Protein AF-A0A7C1JUJ1-F1 (afdb_monomer_lite)

Foldseek 3Di:
DDWDADQNAIWDADPVPRDIGADPVSVVSVVVSLVVVVVVVVVVVVVVVVVPPPPPPDDDDDDDDRPCCVGSVPD

Secondary structure (DSSP, 8-state):
-EEEEETTEEEEE-TTT--EE--HHHHHHHHHHHHHHHHHHHHHHHHHSTTHHHHTTT-PPPPPPPHHHHHH---

Organism: Thermomicrobium roseum (NCBI:txid500)

Radius of gyration: 16.83 Å; chains: 1; bounding box: 38×27×42 Å

Sequence (75 aa):
MQTVERNGVVFERCEECGGIFLDRGELEQLVRAESMYYRAASSRWASEREDEEEWHRKRKPKKFRHFLEEILDFD

InterPro domains:
  IPR027392 Transcription factor zinc-finger [PF13453] (1-32)

pLDDT: mean 75.07, std 17.39, range [42.94, 94.94]

Structure (mmCIF, N/CA/C/O backbone):
data_AF-A0A7C1JUJ1-F1
#
_entry.id   AF-A0A7C1JUJ1-F1
#
loop_
_atom_site.group_PDB
_atom_site.id
_atom_site.type_symbol
_atom_site.label_atom_id
_atom_site.label_alt_id
_atom_site.label_comp_id
_atom_site.label_asym_id
_atom_site.label_entity_id
_atom_site.label_seq_id
_atom_site.pdbx_PDB_ins_code
_atom_site.Cartn_x
_atom_site.Cartn_y
_atom_site.Cartn_z
_atom_site.occupancy
_atom_site.B_iso_or_equiv
_atom_site.auth_seq_id
_atom_site.auth_comp_id
_atom_site.auth_asym_id
_atom_site.auth_atom_id
_atom_site.pdbx_PDB_model_num
ATOM 1 N N . MET A 1 1 ? -8.796 5.639 11.508 1.00 89.88 1 MET A N 1
ATOM 2 C CA . MET A 1 1 ? -8.544 4.518 10.573 1.00 89.88 1 MET A CA 1
ATOM 3 C C . MET A 1 1 ? -9.433 4.779 9.385 1.00 89.88 1 MET A C 1
ATOM 5 O O . MET A 1 1 ? -10.620 5.018 9.590 1.00 89.88 1 MET A O 1
ATOM 9 N N . GLN A 1 2 ? -8.846 4.839 8.200 1.00 91.06 2 GLN A N 1
ATOM 10 C CA . GLN A 1 2 ? -9.522 5.218 6.973 1.00 91.06 2 GLN A CA 1
ATOM 11 C C . GLN A 1 2 ? -9.246 4.172 5.895 1.00 91.06 2 GLN A C 1
ATOM 13 O O . GLN A 1 2 ? -8.088 3.921 5.565 1.00 91.06 2 GLN A O 1
ATOM 18 N N . THR A 1 3 ? -10.306 3.652 5.283 1.00 93.38 3 THR A N 1
ATOM 19 C CA . THR A 1 3 ? -10.209 2.824 4.080 1.00 93.38 3 THR A CA 1
ATOM 20 C C . THR A 1 3 ? -9.815 3.677 2.879 1.00 93.38 3 THR A C 1
ATOM 22 O O . THR A 1 3 ? -10.432 4.711 2.596 1.00 93.38 3 THR A O 1
ATOM 25 N N . VAL A 1 4 ? -8.800 3.240 2.144 1.00 91.50 4 VAL A N 1
ATOM 26 C CA . VAL A 1 4 ? -8.278 3.906 0.951 1.00 91.50 4 VAL A CA 1
ATOM 27 C C . VAL A 1 4 ? -8.194 2.893 -0.189 1.00 91.50 4 VAL A C 1
ATOM 29 O O . VAL A 1 4 ? -7.771 1.760 0.009 1.00 91.50 4 VAL A O 1
ATOM 32 N N . GLU A 1 5 ? -8.571 3.311 -1.398 1.00 90.75 5 GLU A N 1
ATOM 33 C CA . GLU A 1 5 ? -8.397 2.523 -2.622 1.00 90.75 5 GLU A CA 1
ATOM 34 C C . GLU A 1 5 ? -7.457 3.251 -3.594 1.00 90.75 5 GLU A C 1
ATOM 36 O O . GLU A 1 5 ? -7.703 4.405 -3.975 1.00 90.75 5 GLU A O 1
ATOM 41 N N . ARG A 1 6 ? -6.369 2.591 -4.006 1.00 87.44 6 ARG A N 1
ATOM 42 C CA . ARG A 1 6 ? -5.392 3.110 -4.979 1.00 87.44 6 ARG A CA 1
ATOM 43 C C . ARG A 1 6 ? -4.91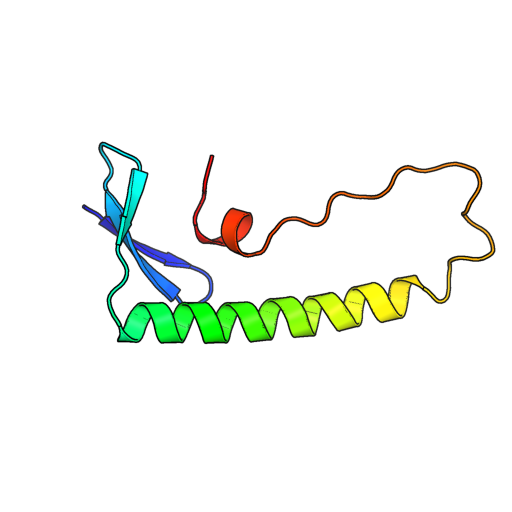9 2.017 -5.918 1.00 87.44 6 ARG A C 1
ATOM 45 O O . ARG A 1 6 ? -4.544 0.936 -5.486 1.00 87.44 6 ARG A O 1
ATOM 52 N N . ASN A 1 7 ? -4.927 2.313 -7.217 1.00 83.31 7 ASN A N 1
ATOM 53 C CA . ASN A 1 7 ? -4.501 1.397 -8.282 1.00 83.31 7 ASN A CA 1
ATOM 54 C C . ASN A 1 7 ? -5.147 -0.003 -8.181 1.00 83.31 7 ASN A C 1
ATOM 56 O O . ASN A 1 7 ? -4.515 -1.009 -8.499 1.00 83.31 7 ASN A O 1
ATOM 60 N N . GLY A 1 8 ? -6.407 -0.060 -7.729 1.00 86.25 8 GLY A N 1
ATOM 61 C CA . GLY A 1 8 ? -7.150 -1.307 -7.523 1.00 86.25 8 GLY A CA 1
ATOM 62 C C . GLY A 1 8 ? -6.730 -2.109 -6.287 1.00 86.25 8 GLY A C 1
ATOM 63 O O . GLY A 1 8 ? -7.035 -3.295 -6.209 1.00 86.25 8 GLY A O 1
ATOM 64 N N . VAL A 1 9 ? -6.011 -1.491 -5.347 1.00 89.94 9 VAL A N 1
ATOM 65 C CA . VAL A 1 9 ? -5.656 -2.051 -4.040 1.00 89.94 9 VAL A CA 1
ATOM 66 C C . VAL A 1 9 ? -6.421 -1.287 -2.967 1.00 89.94 9 VAL A C 1
ATOM 68 O O . VAL A 1 9 ? -6.315 -0.063 -2.892 1.00 89.94 9 VAL A O 1
ATOM 71 N N . VAL A 1 10 ? -7.172 -2.012 -2.144 1.00 92.00 10 VAL A N 1
ATOM 72 C CA . VAL A 1 10 ? -7.850 -1.479 -0.955 1.00 92.00 10 VAL A CA 1
ATOM 73 C C . VAL A 1 10 ? -6.965 -1.729 0.267 1.00 92.00 10 VAL A C 1
ATOM 75 O O . VAL A 1 10 ? -6.365 -2.798 0.358 1.00 92.00 10 VAL A O 1
ATOM 78 N N . PHE A 1 11 ? -6.833 -0.743 1.153 1.00 92.50 11 PHE A N 1
ATOM 79 C CA . PHE A 1 11 ? -6.091 -0.858 2.410 1.00 92.50 11 PHE A CA 1
ATOM 80 C C . PHE A 1 11 ? -6.605 0.118 3.475 1.00 92.50 11 PHE A C 1
ATOM 82 O O . PHE A 1 11 ? -7.219 1.140 3.162 1.00 92.50 11 PHE A O 1
ATOM 89 N N . GLU A 1 12 ? -6.294 -0.159 4.740 1.00 93.50 12 GLU A N 1
ATOM 90 C CA . GLU A 1 12 ? -6.607 0.713 5.876 1.00 93.50 12 GLU A CA 1
ATOM 91 C C . GLU A 1 12 ? -5.399 1.579 6.251 1.00 93.50 12 GLU A C 1
ATOM 93 O O . GLU A 1 12 ? -4.297 1.075 6.476 1.00 93.50 12 GLU A O 1
ATOM 98 N N . ARG A 1 13 ? -5.602 2.893 6.373 1.00 92.00 13 ARG A N 1
ATOM 99 C CA . ARG A 1 13 ? -4.591 3.848 6.843 1.00 92.00 13 ARG A CA 1
ATOM 100 C C . ARG A 1 13 ? -4.945 4.380 8.227 1.00 92.00 13 ARG A C 1
ATOM 102 O O . ARG A 1 13 ? -6.043 4.888 8.465 1.00 92.00 13 ARG A O 1
ATOM 109 N N . CYS A 1 14 ? -3.988 4.336 9.144 1.00 92.81 14 CYS A N 1
ATOM 110 C CA . CYS A 1 14 ? -4.079 5.062 10.402 1.00 92.81 14 CYS A CA 1
ATOM 111 C C . CYS A 1 14 ? -3.777 6.548 10.169 1.00 92.81 14 CYS A C 1
ATOM 113 O O . CYS A 1 14 ? -2.677 6.899 9.752 1.00 92.81 14 CYS A O 1
ATOM 115 N N . GLU A 1 15 ? -4.730 7.428 10.469 1.00 89.25 15 GLU A N 1
ATOM 116 C CA . GLU A 1 15 ? -4.559 8.882 10.322 1.00 89.25 15 GLU A CA 1
ATOM 117 C C . GLU A 1 15 ? -3.637 9.489 11.392 1.00 89.25 15 GLU A C 1
ATOM 119 O O . GLU A 1 15 ? -3.090 10.566 11.184 1.00 89.25 15 GLU A O 1
ATOM 124 N N . GLU A 1 16 ? -3.428 8.800 12.521 1.00 89.12 16 GLU A N 1
ATOM 125 C CA . GLU A 1 16 ? -2.571 9.290 13.611 1.00 89.12 16 GLU A CA 1
ATOM 126 C C . GLU A 1 16 ? -1.083 8.992 13.388 1.00 89.12 16 GLU A C 1
ATOM 128 O O . GLU A 1 16 ? -0.242 9.843 13.663 1.00 89.12 16 GLU A O 1
ATOM 133 N N . CYS A 1 17 ? -0.740 7.788 12.910 1.00 92.62 17 CYS A N 1
ATOM 134 C CA . CYS A 1 17 ? 0.658 7.364 12.740 1.00 92.62 17 CYS A CA 1
ATOM 135 C C . CYS A 1 17 ? 1.068 7.091 11.289 1.00 92.62 17 CYS A C 1
ATOM 137 O O . CYS A 1 17 ? 2.232 6.792 11.037 1.00 92.62 17 CYS A O 1
ATOM 139 N N . GLY A 1 18 ? 0.131 7.139 10.339 1.00 87.25 18 GLY A N 1
ATOM 140 C CA . GLY A 1 18 ? 0.388 6.824 8.933 1.00 87.25 18 GLY A CA 1
ATOM 141 C C . GLY A 1 18 ? 0.560 5.333 8.628 1.00 87.25 18 GLY A C 1
ATOM 142 O O . GLY A 1 18 ? 0.818 4.988 7.481 1.00 87.25 18 GLY A O 1
ATOM 143 N N . GLY A 1 19 ? 0.408 4.446 9.617 1.00 90.31 19 GLY A N 1
ATOM 144 C CA . GLY A 1 19 ? 0.524 3.001 9.417 1.00 90.31 19 GLY A CA 1
ATOM 145 C C . GLY A 1 19 ? -0.505 2.463 8.419 1.00 90.31 19 GLY A C 1
ATOM 146 O O . GLY A 1 19 ? -1.673 2.850 8.466 1.00 90.31 19 GLY A O 1
ATOM 147 N N . ILE A 1 20 ? -0.059 1.561 7.546 1.00 91.44 20 ILE A N 1
ATOM 148 C CA . ILE A 1 20 ? -0.889 0.869 6.556 1.00 91.44 20 ILE A CA 1
ATOM 149 C C . ILE A 1 20 ? -1.172 -0.547 7.059 1.00 91.44 20 ILE A C 1
ATOM 151 O O . ILE A 1 20 ? -0.252 -1.259 7.468 1.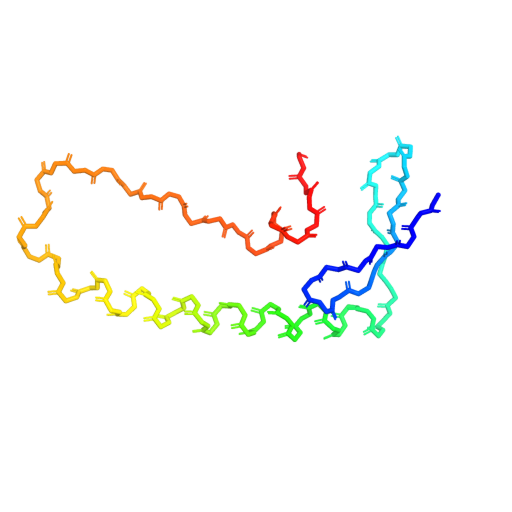00 91.44 20 ILE A O 1
ATOM 155 N N . PHE A 1 21 ? -2.429 -0.968 6.988 1.00 92.75 21 PHE A N 1
ATOM 156 C CA . PHE A 1 21 ? -2.879 -2.304 7.353 1.00 92.75 21 PHE A CA 1
ATOM 157 C C . PHE A 1 21 ? -3.535 -2.960 6.142 1.00 92.75 21 PHE A C 1
ATOM 159 O O . PHE A 1 21 ? -4.348 -2.345 5.454 1.00 92.75 21 PHE A O 1
ATOM 166 N N . LEU A 1 22 ? -3.119 -4.197 5.880 1.00 93.25 22 LEU A N 1
ATOM 167 C CA . LEU A 1 22 ? -3.553 -5.003 4.748 1.00 93.25 22 LEU A CA 1
ATOM 168 C C . LEU A 1 22 ? -3.974 -6.372 5.265 1.00 93.25 22 LEU A C 1
ATOM 170 O O . LEU A 1 22 ? -3.181 -7.075 5.903 1.00 93.25 22 LEU A O 1
ATOM 174 N N . ASP A 1 23 ? -5.185 -6.778 4.923 1.00 93.75 23 ASP A N 1
ATOM 175 C CA . ASP A 1 23 ? -5.625 -8.151 5.102 1.00 93.75 23 ASP A CA 1
ATOM 176 C C . ASP A 1 23 ? -5.024 -9.063 4.023 1.00 93.75 23 ASP A C 1
ATOM 178 O O . ASP A 1 23 ? -4.465 -8.626 3.013 1.00 93.75 23 ASP A O 1
ATOM 182 N N . ARG A 1 24 ? -5.159 -10.384 4.195 1.00 94.94 24 ARG A N 1
ATOM 183 C CA . ARG A 1 24 ? -4.608 -11.369 3.244 1.00 94.94 24 ARG A CA 1
ATOM 184 C C . ARG A 1 24 ? -5.061 -11.116 1.799 1.00 94.94 24 ARG A C 1
ATOM 186 O O . ARG A 1 24 ? -4.235 -11.175 0.894 1.00 94.94 24 ARG A O 1
ATOM 193 N N . GLY A 1 25 ? -6.350 -10.853 1.582 1.00 94.88 25 GLY A N 1
ATOM 194 C CA . GLY A 1 25 ? -6.899 -10.632 0.238 1.00 94.88 25 GLY A CA 1
ATOM 195 C C . GLY A 1 25 ? -6.491 -9.290 -0.378 1.00 94.88 25 GLY A C 1
ATOM 196 O O . GLY A 1 25 ? -6.391 -9.167 -1.598 1.00 94.88 25 GLY A O 1
ATOM 197 N N . GLU A 1 26 ? -6.224 -8.284 0.447 1.00 93.75 26 GLU A N 1
ATOM 198 C CA . GLU A 1 26 ? -5.727 -6.976 0.013 1.00 93.75 26 GLU A CA 1
ATOM 199 C C . GLU A 1 26 ? -4.250 -7.053 -0.373 1.00 93.75 26 GLU A C 1
ATOM 201 O O . GLU A 1 26 ? -3.848 -6.546 -1.419 1.00 93.75 26 GLU A O 1
ATOM 206 N N . LEU A 1 27 ? -3.453 -7.796 0.399 1.00 92.38 27 LEU A N 1
ATOM 207 C CA . LEU A 1 27 ? -2.060 -8.078 0.064 1.00 92.38 27 LEU A CA 1
ATOM 208 C C . LEU A 1 27 ? -1.938 -8.796 -1.290 1.00 92.38 27 LEU A C 1
ATOM 210 O O . LEU A 1 27 ? -1.074 -8.464 -2.098 1.00 92.38 27 LEU A O 1
ATOM 214 N N . GLU A 1 28 ? -2.826 -9.747 -1.589 1.00 93.06 28 GLU A N 1
ATOM 215 C CA . GLU A 1 28 ? -2.864 -10.397 -2.905 1.00 93.06 28 GLU A CA 1
ATOM 216 C C . GLU A 1 28 ? -3.201 -9.420 -4.043 1.00 93.06 28 GLU A C 1
ATOM 218 O O . GLU A 1 28 ? -2.682 -9.556 -5.154 1.00 93.06 28 GLU A O 1
ATOM 223 N N . GLN A 1 29 ? -4.069 -8.433 -3.795 1.00 91.12 29 GLN A N 1
ATOM 224 C CA . GLN A 1 29 ? -4.348 -7.360 -4.756 1.00 91.12 29 GLN A CA 1
ATOM 225 C C . GLN A 1 29 ? -3.111 -6.484 -4.971 1.00 91.12 29 GLN A C 1
ATOM 227 O O . GLN A 1 29 ? -2.756 -6.222 -6.122 1.00 91.12 29 GLN A O 1
ATOM 232 N N . LEU A 1 30 ? -2.402 -6.130 -3.894 1.00 90.50 30 LEU A N 1
ATOM 233 C CA . LEU A 1 30 ? -1.161 -5.358 -3.954 1.00 90.50 30 LEU A CA 1
ATOM 234 C C . LEU A 1 30 ? -0.090 -6.056 -4.799 1.00 90.50 30 LEU A C 1
ATOM 236 O O . LEU A 1 30 ? 0.461 -5.449 -5.714 1.00 90.50 30 LEU A O 1
ATOM 240 N N . VAL A 1 31 ? 0.158 -7.345 -4.560 1.00 90.19 31 VAL A N 1
ATOM 241 C CA . VAL A 1 31 ? 1.159 -8.132 -5.308 1.00 90.19 31 VAL A CA 1
ATOM 242 C C . VAL A 1 31 ? 0.796 -8.249 -6.795 1.00 90.19 31 VAL A C 1
ATOM 244 O O . VAL A 1 31 ? 1.666 -8.193 -7.673 1.00 90.19 31 VAL A O 1
ATOM 247 N N . ARG A 1 32 ? -0.498 -8.384 -7.116 1.00 89.38 32 ARG A N 1
ATOM 248 C CA . ARG A 1 32 ? -0.965 -8.378 -8.511 1.00 89.38 32 ARG A CA 1
ATOM 249 C C . ARG A 1 32 ? -0.722 -7.026 -9.178 1.00 89.38 32 ARG A C 1
ATOM 251 O O . ARG A 1 32 ? -0.196 -7.001 -10.292 1.00 89.38 32 ARG A O 1
ATOM 258 N N . ALA A 1 33 ? -1.067 -5.931 -8.505 1.00 87.75 33 ALA A N 1
ATOM 259 C CA . ALA A 1 33 ? -0.839 -4.580 -9.006 1.00 87.75 33 ALA A CA 1
ATOM 260 C C . ALA A 1 33 ? 0.663 -4.298 -9.210 1.00 87.75 33 ALA A C 1
ATOM 262 O O . ALA A 1 33 ? 1.050 -3.774 -10.256 1.00 87.75 33 ALA A O 1
ATOM 263 N N . GLU A 1 34 ? 1.516 -4.742 -8.280 1.00 86.62 34 GLU A N 1
ATOM 264 C CA . GLU A 1 34 ? 2.979 -4.626 -8.359 1.00 86.62 34 GLU A CA 1
ATOM 265 C C . GLU A 1 34 ? 3.527 -5.313 -9.613 1.00 86.62 34 GLU A C 1
ATOM 267 O O . GLU A 1 34 ? 4.265 -4.723 -10.409 1.00 86.62 34 GLU A O 1
ATOM 272 N N . SER A 1 35 ? 3.113 -6.560 -9.830 1.00 86.00 35 SER A N 1
ATOM 273 C CA . SER A 1 35 ? 3.543 -7.358 -10.977 1.00 86.00 35 SER A CA 1
ATOM 274 C C . SER A 1 35 ? 3.170 -6.697 -12.308 1.00 86.00 35 SER A C 1
ATOM 276 O O . SER A 1 35 ? 3.952 -6.727 -13.262 1.00 86.00 35 SER A O 1
ATOM 278 N N . MET A 1 36 ? 1.983 -6.087 -12.391 1.00 84.00 36 MET A N 1
ATOM 279 C CA . MET A 1 36 ? 1.546 -5.354 -13.583 1.00 84.00 36 MET A CA 1
ATOM 280 C C . MET A 1 36 ? 2.355 -4.072 -13.792 1.00 84.00 36 MET A C 1
ATOM 282 O O . MET A 1 36 ? 2.793 -3.811 -14.915 1.00 84.00 36 MET A O 1
ATOM 286 N N . TYR A 1 37 ? 2.609 -3.312 -12.725 1.00 82.88 37 TYR A N 1
ATOM 287 C CA . TYR A 1 37 ? 3.399 -2.085 -12.791 1.00 82.88 37 TYR A CA 1
ATOM 288 C C . TYR A 1 37 ? 4.829 -2.353 -13.259 1.00 82.88 37 TYR A C 1
ATOM 290 O O . TYR A 1 37 ? 5.295 -1.708 -14.197 1.00 82.88 37 TYR A O 1
ATOM 298 N N . TYR A 1 38 ? 5.518 -3.344 -12.684 1.00 80.38 38 TYR A N 1
ATOM 299 C CA . TYR A 1 38 ? 6.889 -3.672 -13.088 1.00 80.38 38 TYR A CA 1
ATOM 300 C C . TYR A 1 38 ? 6.977 -4.287 -14.485 1.00 80.38 38 TYR A C 1
ATOM 302 O O . TYR A 1 38 ? 7.960 -4.054 -15.189 1.00 80.38 38 TYR A O 1
ATOM 310 N N . ARG A 1 39 ? 5.950 -5.010 -14.943 1.00 79.75 39 ARG A N 1
ATOM 311 C CA . ARG A 1 39 ? 5.867 -5.456 -16.343 1.00 79.75 39 ARG A CA 1
ATOM 312 C C . ARG A 1 39 ? 5.743 -4.279 -17.309 1.00 79.75 39 ARG A C 1
ATOM 314 O O . ARG A 1 39 ? 6.482 -4.217 -18.290 1.00 79.75 39 ARG A O 1
ATOM 321 N N . ALA A 1 40 ? 4.853 -3.333 -17.017 1.00 74.69 40 ALA A N 1
ATOM 322 C CA . ALA A 1 40 ? 4.700 -2.121 -17.818 1.00 74.69 40 ALA A CA 1
ATOM 323 C C . ALA A 1 40 ? 5.977 -1.263 -17.782 1.00 74.69 40 ALA A C 1
ATOM 325 O O . ALA A 1 40 ? 6.438 -0.785 -18.819 1.00 74.69 40 ALA A O 1
ATOM 326 N N . ALA A 1 41 ? 6.606 -1.136 -16.613 1.00 70.31 41 ALA A N 1
ATOM 327 C CA . ALA A 1 41 ? 7.892 -0.474 -16.457 1.00 70.31 41 ALA A CA 1
ATOM 328 C C . ALA A 1 41 ? 8.969 -1.147 -17.308 1.00 70.31 41 ALA A C 1
ATOM 330 O O . ALA A 1 41 ? 9.572 -0.486 -18.137 1.00 70.31 41 ALA A O 1
ATOM 331 N N . SER A 1 42 ? 9.163 -2.461 -17.197 1.00 66.06 42 SER A N 1
ATOM 332 C CA . SER A 1 42 ? 10.173 -3.186 -17.977 1.00 66.06 42 SER A CA 1
ATOM 333 C C . SER A 1 42 ? 10.057 -2.927 -19.485 1.00 66.06 42 SER A C 1
ATOM 335 O O . SER A 1 42 ? 11.082 -2.758 -20.144 1.00 66.06 42 SER A O 1
ATOM 337 N N . SER A 1 43 ? 8.836 -2.795 -20.019 1.00 60.06 43 SER A N 1
ATOM 338 C CA . SER A 1 43 ? 8.624 -2.432 -21.427 1.00 60.06 43 SER A CA 1
ATOM 339 C C . SER A 1 43 ? 9.039 -0.993 -21.777 1.00 60.06 43 SER A C 1
ATOM 341 O O . SER A 1 43 ? 9.595 -0.768 -22.849 1.00 60.06 43 SER A O 1
ATOM 343 N N . ARG A 1 44 ? 8.861 -0.025 -20.864 1.00 55.44 44 ARG A N 1
ATOM 344 C CA . ARG A 1 44 ? 9.338 1.360 -21.051 1.00 55.44 44 ARG A CA 1
ATOM 345 C C . ARG A 1 44 ? 10.860 1.441 -21.104 1.00 55.44 44 ARG A C 1
ATOM 347 O O . ARG A 1 44 ? 11.392 2.121 -21.967 1.00 55.44 44 ARG A O 1
ATOM 354 N N . TRP A 1 45 ? 11.551 0.702 -20.240 1.00 46.72 45 TRP A N 1
ATOM 355 C CA . TRP A 1 45 ? 13.015 0.738 -20.176 1.00 46.72 45 TRP A CA 1
ATOM 356 C C . TRP A 1 45 ? 13.659 -0.036 -21.333 1.00 46.72 45 TRP A C 1
ATOM 358 O O . TRP A 1 45 ? 14.791 0.250 -21.709 1.00 46.72 45 TRP A O 1
ATOM 368 N N . ALA A 1 46 ? 12.951 -1.021 -21.901 1.00 50.88 46 ALA A N 1
ATOM 369 C CA . ALA A 1 46 ? 13.387 -1.726 -23.104 1.00 50.88 46 ALA A CA 1
ATOM 370 C C . ALA A 1 46 ? 13.370 -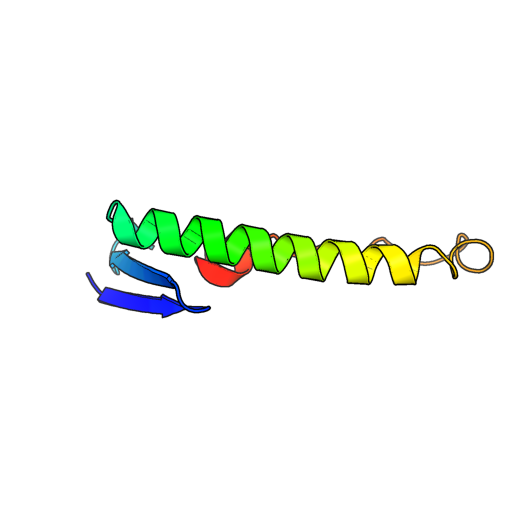0.812 -24.342 1.00 50.88 46 ALA A C 1
ATOM 372 O O . ALA A 1 46 ? 14.296 -0.879 -25.141 1.00 50.88 46 ALA A O 1
ATOM 373 N N . SER A 1 47 ? 12.376 0.076 -24.458 1.00 48.62 47 SER A N 1
ATOM 374 C CA . SER A 1 47 ? 12.307 1.078 -25.533 1.00 48.62 47 SER A CA 1
ATOM 375 C C . SER A 1 47 ? 13.341 2.201 -25.389 1.00 48.62 47 SER A C 1
ATOM 377 O O . SER A 1 47 ? 13.688 2.817 -26.386 1.00 48.62 47 SER A O 1
ATOM 379 N N . GLU A 1 48 ? 13.827 2.489 -24.179 1.00 46.31 48 GLU A N 1
ATOM 380 C CA . GLU A 1 48 ? 14.793 3.575 -23.930 1.00 46.31 48 GLU A CA 1
ATOM 381 C C . GLU A 1 48 ? 16.261 3.169 -24.186 1.00 46.31 48 GLU A C 1
ATOM 383 O O . GLU A 1 48 ? 17.1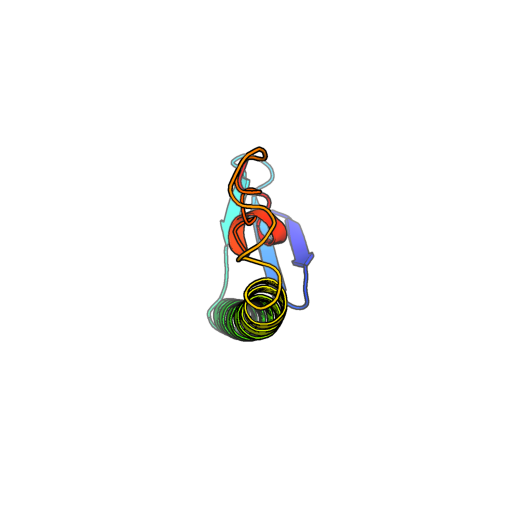26 4.038 -24.251 1.00 46.31 48 GLU A O 1
ATOM 388 N N . ARG A 1 49 ? 16.563 1.870 -24.350 1.00 46.16 49 ARG A N 1
ATOM 389 C CA . ARG A 1 49 ? 17.930 1.359 -24.592 1.00 46.16 49 ARG A CA 1
ATOM 390 C C . ARG A 1 49 ? 18.380 1.459 -26.059 1.00 46.16 49 ARG A C 1
ATOM 392 O O . ARG A 1 49 ? 19.571 1.371 -26.334 1.00 46.16 49 ARG A O 1
ATOM 399 N N . GLU A 1 50 ? 17.465 1.653 -27.007 1.00 46.47 50 GLU A N 1
ATOM 400 C CA . GLU A 1 50 ? 17.827 1.796 -28.430 1.00 46.47 50 GLU A CA 1
ATOM 401 C C . GLU A 1 50 ? 18.329 3.214 -28.786 1.00 46.47 50 GLU A C 1
ATOM 403 O O . GLU A 1 50 ? 19.012 3.377 -29.793 1.00 46.47 50 GLU A O 1
ATOM 408 N N . ASP A 1 51 ? 18.112 4.210 -27.916 1.00 47.50 51 ASP A N 1
ATOM 409 C CA .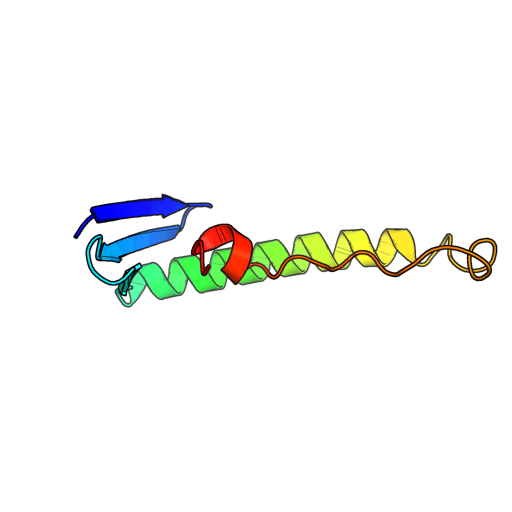 ASP A 1 51 ? 18.583 5.601 -28.071 1.00 47.50 51 ASP A CA 1
ATOM 410 C C . ASP A 1 51 ? 19.893 5.906 -27.285 1.00 47.50 51 ASP A C 1
ATOM 412 O O . ASP A 1 51 ? 20.255 7.069 -27.075 1.00 47.50 51 ASP A O 1
ATOM 416 N N . GLU A 1 52 ? 20.608 4.888 -26.780 1.00 46.38 52 GLU A N 1
ATOM 417 C CA . GLU A 1 52 ? 21.710 5.074 -25.812 1.00 46.38 52 GLU A CA 1
ATOM 418 C C . GLU A 1 52 ? 23.052 5.536 -26.426 1.00 46.38 52 GLU A C 1
ATOM 420 O O . GLU A 1 52 ? 23.766 6.306 -25.786 1.00 46.38 52 GLU A O 1
ATOM 425 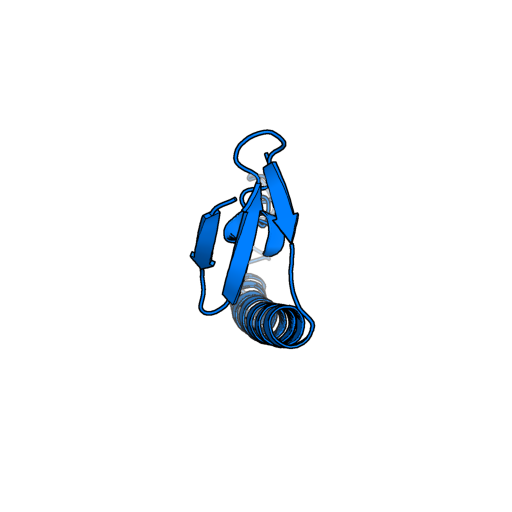N N . GLU A 1 53 ? 23.418 5.179 -27.665 1.00 49.28 53 GLU A N 1
ATOM 426 C CA . GLU A 1 53 ? 24.778 5.473 -28.173 1.00 49.28 53 GLU A CA 1
ATOM 427 C C . GLU A 1 53 ? 25.078 6.976 -28.379 1.00 49.28 53 GLU A C 1
ATOM 429 O O . GLU A 1 53 ? 26.234 7.399 -28.282 1.00 49.28 53 GLU A O 1
ATOM 434 N N . GLU A 1 54 ? 24.065 7.823 -28.592 1.00 47.97 54 GLU A N 1
ATOM 435 C CA . GLU A 1 54 ? 24.263 9.244 -28.926 1.00 47.97 54 GLU A CA 1
ATOM 436 C C . GLU A 1 54 ? 24.259 10.184 -27.696 1.00 47.97 54 GLU A C 1
ATOM 438 O O . GLU A 1 54 ? 24.868 11.260 -27.702 1.00 47.97 54 GLU A O 1
ATOM 443 N N . TRP A 1 55 ? 23.623 9.789 -26.587 1.00 42.94 55 TRP A N 1
ATOM 444 C CA . TRP A 1 55 ? 23.248 10.703 -25.494 1.00 42.94 55 TRP A CA 1
ATOM 445 C C . TRP A 1 55 ? 24.141 10.641 -24.236 1.00 42.94 55 TRP A C 1
ATOM 447 O O . TRP A 1 55 ? 23.979 11.437 -23.307 1.00 42.94 55 TRP A O 1
ATOM 457 N N . HIS A 1 56 ? 25.144 9.758 -24.185 1.00 53.41 56 HIS A N 1
ATOM 458 C CA . HIS A 1 56 ? 25.961 9.493 -22.984 1.00 53.41 56 HIS A CA 1
ATOM 459 C C . HIS A 1 56 ? 26.814 10.662 -22.439 1.00 53.41 56 HIS A C 1
ATOM 461 O O . HIS A 1 56 ? 27.464 10.516 -21.404 1.00 53.41 56 HIS A O 1
ATOM 467 N N . ARG A 1 57 ? 26.842 11.848 -23.067 1.00 55.25 57 ARG A N 1
ATOM 468 C CA . ARG A 1 57 ? 27.746 12.934 -22.635 1.00 55.25 57 ARG A CA 1
ATOM 469 C C . ARG A 1 57 ? 27.179 13.891 -21.580 1.00 55.25 57 ARG A C 1
ATOM 471 O O . ARG A 1 57 ? 27.984 14.593 -20.972 1.00 55.25 57 ARG A O 1
ATOM 478 N N . LYS A 1 58 ? 25.855 14.028 -21.371 1.00 54.56 58 LYS A N 1
ATOM 479 C CA . LYS A 1 58 ? 25.366 15.240 -20.659 1.00 54.56 58 LYS A CA 1
ATOM 480 C C . LYS A 1 58 ? 24.214 15.180 -19.657 1.00 54.56 58 LYS A C 1
ATOM 482 O O . LYS A 1 58 ? 24.017 16.214 -19.018 1.00 54.56 58 LYS A O 1
ATOM 487 N N . ARG A 1 59 ? 23.454 14.108 -19.424 1.00 54.09 59 ARG A N 1
ATOM 488 C CA . ARG A 1 59 ? 22.271 14.236 -18.538 1.00 54.09 59 ARG A CA 1
ATOM 489 C C . ARG A 1 59 ? 22.066 13.052 -17.592 1.00 54.09 59 ARG A C 1
ATOM 491 O O . ARG A 1 59 ? 22.292 11.900 -17.923 1.00 54.09 59 ARG A O 1
ATOM 498 N N . LYS A 1 60 ? 21.706 13.418 -16.358 1.00 56.38 60 LYS A N 1
ATOM 499 C CA . LYS A 1 60 ? 21.630 12.569 -15.164 1.00 56.38 60 LYS A CA 1
ATOM 500 C C . LYS A 1 60 ? 20.507 11.525 -15.271 1.00 56.38 60 LYS A C 1
ATOM 502 O O . LYS A 1 60 ? 19.472 11.843 -15.861 1.00 56.38 60 LYS A O 1
ATOM 507 N N . PRO A 1 61 ? 20.663 10.349 -14.635 1.00 55.66 61 PRO A N 1
ATOM 508 C CA . PRO A 1 61 ? 19.617 9.334 -14.598 1.00 55.66 61 PRO A CA 1
ATOM 509 C C . PRO A 1 61 ? 18.378 9.888 -13.889 1.00 55.66 61 PRO A C 1
ATOM 511 O O . PRO A 1 61 ? 18.474 10.472 -12.803 1.00 55.66 61 PRO A O 1
ATOM 514 N N . LYS A 1 62 ? 17.205 9.735 -14.511 1.00 55.88 62 LYS A N 1
ATOM 515 C CA . LYS A 1 62 ? 15.935 10.043 -13.850 1.00 55.88 62 LYS A CA 1
ATOM 516 C C . LYS A 1 62 ? 15.666 8.949 -12.823 1.00 55.88 62 LYS A C 1
ATOM 518 O O . LYS A 1 62 ? 15.713 7.768 -13.149 1.00 55.88 62 LYS A O 1
ATOM 523 N N . LYS A 1 63 ? 15.417 9.358 -11.579 1.00 57.94 63 LYS A N 1
ATOM 524 C CA . LYS A 1 63 ? 15.050 8.447 -10.496 1.00 57.94 63 LYS A CA 1
ATOM 525 C C . LYS A 1 63 ? 13.740 7.767 -10.867 1.00 57.94 63 LYS A C 1
ATOM 527 O O . LYS A 1 63 ? 12.727 8.440 -11.056 1.00 57.94 63 LYS A O 1
ATOM 532 N N . PHE A 1 64 ? 13.789 6.453 -11.010 1.00 55.50 64 PHE A N 1
ATOM 533 C CA . PHE A 1 64 ? 12.587 5.661 -11.143 1.00 55.50 64 PHE A CA 1
ATOM 534 C C . PHE A 1 64 ? 11.845 5.702 -9.809 1.00 55.50 64 PHE A C 1
ATOM 536 O O . PHE A 1 64 ? 12.452 5.450 -8.768 1.00 55.50 64 PHE A O 1
ATOM 543 N N . ARG A 1 65 ? 10.572 6.093 -9.830 1.00 61.81 65 ARG A N 1
ATOM 544 C CA . ARG A 1 65 ? 9.751 6.120 -8.618 1.00 61.81 65 ARG A CA 1
ATOM 545 C C . ARG A 1 65 ? 9.394 4.681 -8.270 1.00 61.81 65 ARG A C 1
ATOM 547 O O . ARG A 1 65 ? 9.014 3.911 -9.152 1.00 61.81 65 ARG A O 1
ATOM 554 N N . HIS A 1 66 ? 9.601 4.290 -7.019 1.00 76.00 66 HIS A N 1
ATOM 555 C CA . HIS A 1 66 ? 9.276 2.940 -6.581 1.00 76.00 66 HIS A CA 1
ATOM 556 C C . HIS A 1 66 ? 7.749 2.799 -6.514 1.00 76.00 66 HIS A C 1
ATOM 558 O O . HIS A 1 66 ? 7.074 3.658 -5.962 1.00 76.00 66 HIS A O 1
ATOM 564 N N . PHE A 1 67 ? 7.201 1.712 -7.062 1.00 79.00 67 PHE A N 1
ATOM 565 C CA . PHE A 1 67 ? 5.759 1.425 -7.086 1.00 79.00 67 PHE A CA 1
ATOM 566 C C . PHE A 1 67 ? 5.068 1.631 -5.725 1.00 79.00 67 PHE A C 1
ATOM 568 O O . PHE A 1 67 ? 3.994 2.220 -5.647 1.00 79.00 67 PHE A O 1
ATOM 575 N N . LEU A 1 68 ? 5.716 1.180 -4.646 1.00 77.31 68 LEU A N 1
ATOM 576 C CA . LEU A 1 68 ? 5.194 1.298 -3.284 1.00 77.31 68 LEU A CA 1
ATOM 577 C C . LEU A 1 68 ? 5.193 2.740 -2.764 1.00 77.31 68 LEU A C 1
ATOM 579 O O . LEU A 1 68 ? 4.306 3.099 -2.003 1.00 77.31 68 LEU A O 1
ATOM 583 N N . GLU A 1 69 ? 6.139 3.571 -3.197 1.00 73.94 69 GLU A N 1
ATOM 584 C CA . GLU A 1 69 ? 6.169 5.003 -2.869 1.00 73.94 69 GLU A CA 1
ATOM 585 C C . GLU A 1 69 ? 4.994 5.737 -3.535 1.00 73.94 69 GLU A C 1
ATOM 587 O O . GLU A 1 69 ? 4.433 6.664 -2.967 1.00 73.94 69 GLU A O 1
ATOM 592 N N . GLU A 1 70 ? 4.593 5.297 -4.732 1.00 73.62 70 GLU A N 1
ATOM 593 C CA . GLU A 1 70 ? 3.485 5.887 -5.490 1.00 73.62 70 GLU A CA 1
ATOM 594 C C . GLU A 1 70 ? 2.101 5.428 -4.998 1.00 73.62 70 GLU A C 1
ATOM 596 O O . GLU A 1 70 ? 1.145 6.193 -5.079 1.00 73.62 70 GLU A O 1
ATOM 601 N N . ILE A 1 71 ? 1.973 4.191 -4.503 1.00 77.38 71 ILE A N 1
ATOM 602 C CA . ILE A 1 71 ? 0.683 3.651 -4.036 1.00 77.38 71 ILE A CA 1
ATOM 603 C C . ILE A 1 71 ? 0.427 3.890 -2.554 1.00 77.38 71 ILE A C 1
ATOM 605 O O . ILE A 1 71 ? -0.719 4.135 -2.180 1.00 77.38 71 ILE A O 1
ATOM 609 N N . LEU A 1 72 ? 1.449 3.756 -1.707 1.00 77.56 72 LEU A N 1
ATOM 610 C CA . LEU A 1 72 ? 1.265 3.739 -0.255 1.00 77.56 72 LEU A CA 1
ATOM 611 C C . LEU A 1 72 ? 1.567 5.089 0.408 1.00 77.56 72 LEU A C 1
ATOM 613 O O . LEU A 1 72 ? 1.459 5.173 1.628 1.00 77.56 72 LEU A O 1
ATOM 617 N N . ASP A 1 73 ? 1.895 6.130 -0.374 1.00 68.88 73 ASP A N 1
ATOM 618 C CA . ASP A 1 73 ? 2.222 7.482 0.113 1.00 68.88 73 ASP A CA 1
ATOM 619 C C . ASP A 1 73 ? 3.167 7.436 1.337 1.00 68.88 73 ASP A C 1
ATOM 621 O O . ASP A 1 73 ? 2.927 8.081 2.361 1.00 68.88 73 ASP A O 1
ATOM 625 N N . PHE A 1 74 ? 4.219 6.610 1.257 1.00 61.16 74 PHE A N 1
ATOM 626 C CA . PHE A 1 74 ? 5.283 6.592 2.260 1.00 61.16 74 PHE A CA 1
ATOM 627 C C . PHE A 1 74 ? 6.138 7.856 2.085 1.00 61.16 74 PHE A C 1
ATOM 629 O O . PHE A 1 74 ? 7.066 7.858 1.275 1.00 61.16 74 PHE A O 1
ATOM 636 N N . ASP A 1 75 ? 5.793 8.927 2.804 1.00 55.72 75 ASP A N 1
ATOM 637 C CA . ASP A 1 75 ? 6.726 10.025 3.114 1.00 55.72 75 ASP A CA 1
ATOM 638 C C . ASP A 1 75 ? 7.867 9.543 4.033 1.00 55.72 75 ASP A C 1
ATOM 640 O O . ASP A 1 75 ? 7.600 8.720 4.946 1.00 55.72 75 ASP A O 1
#